Protein AF-A0A7V6NHZ7-F1 (afdb_monomer_lite)

pLDDT: mean 86.74, std 11.05, range [46.06, 96.25]

Structure (mmCIF, N/CA/C/O backbone):
data_AF-A0A7V6NHZ7-F1
#
_entry.id   AF-A0A7V6NHZ7-F1
#
loop_
_atom_site.group_PDB
_atom_site.id
_atom_site.type_symbol
_atom_site.label_atom_id
_atom_site.label_alt_id
_atom_site.label_comp_id
_atom_site.label_asym_id
_atom_site.label_entity_id
_atom_site.label_seq_id
_atom_site.pdbx_PDB_ins_code
_atom_site.Cartn_x
_atom_site.Cartn_y
_atom_site.Cartn_z
_atom_site.occup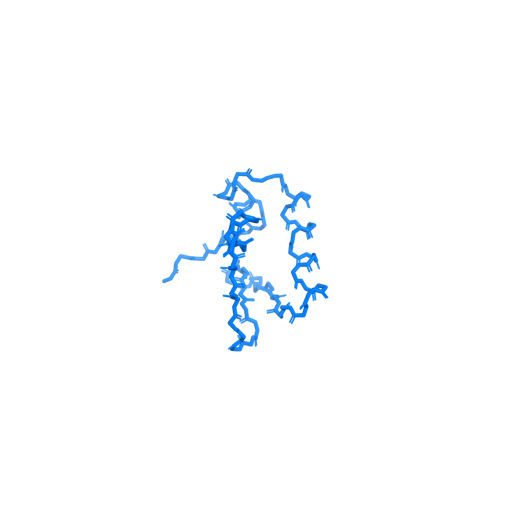ancy
_atom_site.B_iso_or_equiv
_atom_site.auth_seq_id
_atom_site.auth_comp_id
_atom_site.auth_asym_id
_atom_site.auth_atom_id
_atom_site.pdbx_PDB_model_num
ATOM 1 N N . MET A 1 1 ? -6.754 -0.055 -17.488 1.00 48.41 1 MET A N 1
ATOM 2 C CA . MET A 1 1 ? -6.632 0.064 -16.017 1.00 48.41 1 MET A CA 1
ATOM 3 C C . MET A 1 1 ? -5.369 0.853 -15.717 1.00 48.41 1 MET A C 1
ATOM 5 O O . MET A 1 1 ? -4.334 0.503 -16.266 1.00 48.41 1 MET A O 1
ATOM 9 N N . LYS A 1 2 ? -5.456 1.940 -14.941 1.00 53.53 2 LYS A N 1
ATOM 10 C CA . LYS A 1 2 ? -4.283 2.730 -14.536 1.00 53.53 2 LYS A CA 1
ATOM 11 C C . LYS A 1 2 ? -3.474 1.904 -13.527 1.00 53.53 2 LYS A C 1
ATOM 13 O O . LYS A 1 2 ? -4.006 1.578 -12.472 1.00 53.53 2 LYS A O 1
ATOM 18 N N . ALA A 1 3 ? -2.245 1.531 -13.879 1.00 76.69 3 ALA A N 1
ATOM 19 C CA . ALA A 1 3 ? -1.300 0.919 -12.949 1.00 76.69 3 ALA A CA 1
ATOM 20 C C . ALA A 1 3 ? -1.024 1.892 -11.791 1.00 76.69 3 ALA A C 1
ATOM 22 O O . ALA A 1 3 ? -0.989 3.113 -11.997 1.00 76.69 3 ALA A O 1
ATOM 23 N N . THR A 1 4 ? -0.842 1.377 -10.573 1.00 81.94 4 THR A N 1
ATOM 24 C CA . THR A 1 4 ? -0.478 2.227 -9.427 1.00 81.94 4 THR A CA 1
ATOM 25 C C . THR A 1 4 ? 0.860 2.934 -9.665 1.00 81.94 4 THR A C 1
ATOM 27 O O . THR A 1 4 ? 1.053 4.037 -9.158 1.00 81.94 4 THR A O 1
ATOM 30 N N . GLY A 1 5 ? 1.716 2.369 -10.524 1.00 87.50 5 GLY A N 1
ATOM 31 C CA . GLY A 1 5 ? 3.090 2.804 -10.740 1.00 87.50 5 GLY A CA 1
ATOM 32 C C . GLY A 1 5 ? 4.025 2.186 -9.695 1.00 87.50 5 GLY A C 1
ATOM 33 O O . GLY A 1 5 ? 3.555 1.476 -8.786 1.00 87.50 5 GLY A O 1
ATOM 34 N N . PRO A 1 6 ? 5.337 2.460 -9.801 1.00 89.06 6 PRO A N 1
ATOM 35 C CA . PRO A 1 6 ? 6.305 2.092 -8.779 1.00 89.06 6 PRO A CA 1
ATOM 36 C C . PRO A 1 6 ? 5.915 2.675 -7.407 1.00 89.06 6 PRO A C 1
ATOM 38 O O . PRO A 1 6 ? 5.133 3.631 -7.339 1.00 89.06 6 PRO A O 1
ATOM 41 N N . PRO A 1 7 ? 6.430 2.117 -6.295 1.00 90.00 7 PRO A N 1
ATOM 42 C CA . PRO A 1 7 ? 6.046 2.517 -4.938 1.00 90.00 7 PRO A CA 1
ATOM 43 C C . PRO A 1 7 ? 6.110 4.031 -4.686 1.00 90.00 7 PRO A C 1
ATOM 45 O O . PRO A 1 7 ? 5.272 4.577 -3.976 1.00 90.00 7 PRO A O 1
ATOM 48 N N . GLU A 1 8 ? 7.075 4.714 -5.294 1.00 91.50 8 GLU A N 1
ATOM 49 C CA . GLU A 1 8 ? 7.274 6.160 -5.234 1.00 91.50 8 GLU A CA 1
ATOM 50 C C . GLU A 1 8 ? 6.126 6.939 -5.863 1.00 91.50 8 GLU A C 1
ATOM 52 O O . GLU A 1 8 ? 5.578 7.855 -5.251 1.00 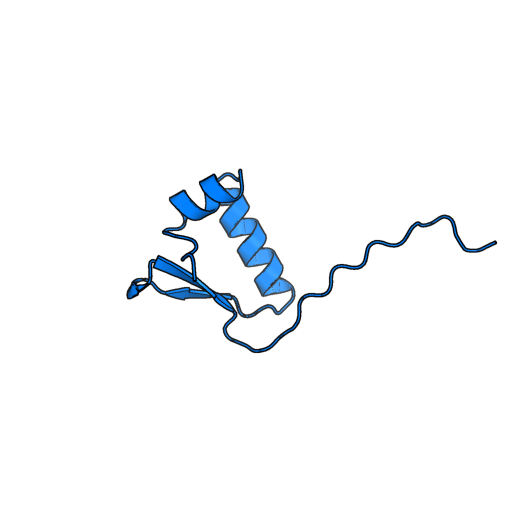91.50 8 GLU A O 1
ATOM 57 N N . GLU A 1 9 ? 5.753 6.558 -7.084 1.00 92.06 9 GLU A N 1
ATOM 58 C CA . GLU A 1 9 ? 4.661 7.192 -7.813 1.00 92.06 9 GLU A CA 1
ATOM 59 C C . GLU A 1 9 ? 3.326 6.880 -7.139 1.00 92.06 9 GLU A C 1
ATOM 61 O O . GLU A 1 9 ? 2.453 7.742 -7.051 1.00 92.06 9 GLU A O 1
ATOM 66 N N . PHE A 1 10 ? 3.176 5.664 -6.608 1.00 92.44 10 PHE A N 1
ATOM 67 C CA . PHE A 1 10 ? 1.977 5.285 -5.882 1.00 92.44 10 PHE A CA 1
ATOM 68 C C . PHE A 1 10 ? 1.817 6.090 -4.586 1.00 92.44 10 PHE A C 1
ATOM 70 O O . PHE A 1 10 ? 0.737 6.618 -4.331 1.00 92.44 10 PHE A O 1
ATOM 77 N N . ALA A 1 11 ? 2.890 6.253 -3.808 1.00 94.19 11 ALA A N 1
ATOM 78 C CA . ALA A 1 11 ? 2.875 7.065 -2.593 1.00 94.19 11 ALA A CA 1
ATOM 79 C C . ALA A 1 11 ? 2.516 8.524 -2.912 1.00 94.19 11 ALA A C 1
ATOM 81 O O . ALA A 1 11 ? 1.626 9.092 -2.281 1.00 94.19 11 ALA A O 1
ATOM 82 N N . TYR A 1 12 ? 3.122 9.087 -3.962 1.00 93.56 12 TYR A N 1
ATOM 83 C CA . TYR A 1 12 ? 2.807 10.431 -4.442 1.00 93.56 12 TYR A CA 1
ATOM 84 C C . TYR A 1 12 ? 1.333 10.576 -4.854 1.00 93.56 12 TYR A C 1
ATOM 86 O O . TYR A 1 12 ? 0.665 11.513 -4.421 1.00 93.56 12 TYR A O 1
ATOM 94 N N . LYS A 1 13 ? 0.787 9.621 -5.623 1.00 91.38 13 LYS A N 1
ATOM 95 C CA . LYS A 1 13 ? -0.633 9.605 -6.027 1.00 91.38 13 LYS A CA 1
ATOM 96 C C . LYS A 1 13 ? -1.589 9.542 -4.836 1.00 91.38 13 LYS A C 1
ATOM 98 O O . LYS A 1 13 ? -2.666 10.126 -4.903 1.00 91.38 13 LYS A O 1
ATOM 103 N N . MET A 1 14 ? -1.207 8.831 -3.776 1.00 90.44 14 MET A N 1
ATOM 104 C CA . MET A 1 14 ? -1.996 8.718 -2.546 1.00 90.44 14 MET A CA 1
ATOM 105 C C . MET A 1 14 ? -1.754 9.875 -1.566 1.00 90.44 14 MET A C 1
ATOM 107 O O . MET A 1 14 ? -2.376 9.903 -0.509 1.00 90.44 14 MET A O 1
ATOM 111 N N . ASN A 1 15 ? -0.879 10.831 -1.905 1.00 94.31 15 ASN A N 1
ATOM 112 C CA . ASN A 1 15 ? -0.441 11.910 -1.020 1.00 94.31 15 ASN A CA 1
ATOM 113 C C . ASN A 1 15 ? 0.138 11.392 0.317 1.00 94.31 15 ASN A C 1
ATOM 115 O O . ASN A 1 15 ? -0.111 11.953 1.382 1.00 94.31 15 ASN A O 1
ATOM 119 N N . LEU A 1 16 ? 0.903 10.297 0.252 1.00 93.75 16 LEU A N 1
ATOM 120 C CA . LEU A 1 16 ? 1.568 9.651 1.386 1.00 93.75 16 LEU A CA 1
ATOM 121 C C . LEU A 1 16 ? 3.089 9.711 1.226 1.00 93.75 16 LEU A C 1
ATOM 123 O O . LEU A 1 16 ? 3.624 9.785 0.117 1.00 93.75 16 LEU A O 1
ATOM 127 N N . SER A 1 17 ? 3.810 9.600 2.342 1.00 95.56 17 SER A N 1
ATOM 128 C CA . SER A 1 17 ? 5.233 9.264 2.282 1.00 95.56 17 SER A CA 1
ATOM 129 C C . SER A 1 17 ? 5.413 7.806 1.841 1.00 95.56 17 SER A C 1
ATOM 131 O O . SER A 1 17 ? 4.522 6.970 2.009 1.00 95.56 17 SER A O 1
ATOM 133 N N . ARG A 1 18 ? 6.593 7.470 1.305 1.00 94.12 18 ARG A N 1
ATOM 134 C CA . ARG A 1 18 ? 6.910 6.087 0.912 1.00 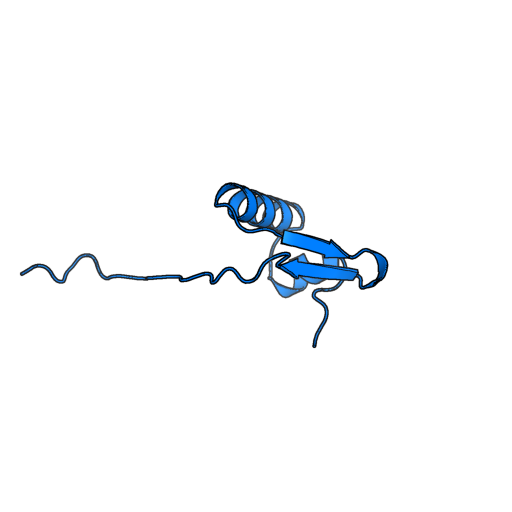94.12 18 ARG A CA 1
ATOM 135 C C . ARG A 1 18 ? 6.783 5.118 2.094 1.00 94.12 18 ARG A C 1
ATOM 137 O O . ARG A 1 18 ? 6.235 4.034 1.931 1.00 94.12 18 ARG A O 1
ATOM 144 N N . SER A 1 19 ? 7.262 5.516 3.272 1.00 95.94 19 SER A N 1
ATOM 145 C CA . SER A 1 19 ? 7.173 4.701 4.488 1.00 95.94 19 SER A CA 1
ATOM 146 C C .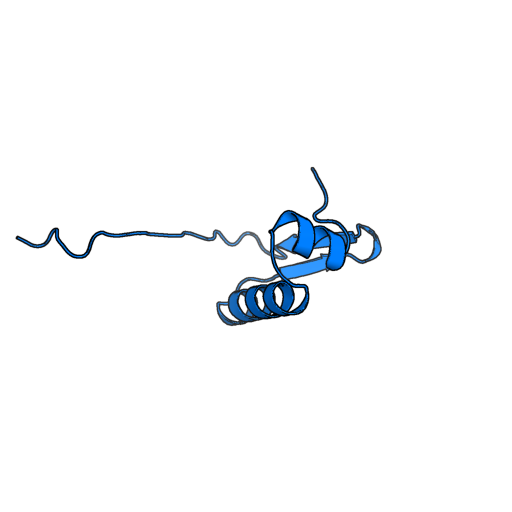 SER A 1 19 ? 5.725 4.489 4.916 1.00 95.94 19 SER A C 1
ATOM 148 O O . SER A 1 19 ? 5.331 3.350 5.132 1.00 95.94 19 SER A O 1
ATOM 150 N N . MET A 1 20 ? 4.914 5.552 4.927 1.00 96.12 20 MET A N 1
ATOM 151 C CA . MET A 1 20 ? 3.501 5.470 5.304 1.00 96.12 20 MET A CA 1
ATOM 152 C C . MET A 1 20 ? 2.714 4.573 4.343 1.00 96.12 20 MET A C 1
ATOM 154 O O . MET A 1 20 ? 1.909 3.764 4.787 1.00 96.12 20 MET A O 1
ATOM 158 N N . LEU A 1 21 ? 2.999 4.635 3.036 1.00 94.69 21 LEU A N 1
ATOM 159 C CA . LEU A 1 21 ? 2.421 3.698 2.071 1.00 94.69 21 LEU A CA 1
ATOM 160 C C . LEU A 1 21 ? 2.745 2.242 2.442 1.00 94.69 21 LEU A C 1
ATOM 162 O O . LEU A 1 21 ? 1.848 1.401 2.460 1.00 94.69 21 LEU A O 1
ATOM 166 N N . PHE A 1 22 ? 4.013 1.926 2.723 1.00 93.75 22 PHE A N 1
ATOM 167 C CA . PHE A 1 22 ? 4.410 0.565 3.089 1.00 93.75 22 PHE A CA 1
ATOM 168 C C . PHE A 1 22 ? 3.798 0.109 4.416 1.00 93.75 22 PHE A C 1
ATOM 170 O O . PHE A 1 22 ? 3.363 -1.038 4.500 1.00 93.75 22 PHE A O 1
ATOM 177 N N . GLU A 1 23 ? 3.715 0.992 5.410 1.00 96.25 23 GLU A N 1
ATOM 178 C CA . GLU A 1 23 ? 3.042 0.732 6.687 1.00 96.25 23 GLU A CA 1
ATOM 179 C C . GLU A 1 23 ? 1.560 0.415 6.468 1.00 96.25 23 GLU A C 1
ATOM 181 O O . GLU A 1 23 ? 1.101 -0.647 6.880 1.00 96.25 23 GLU A O 1
ATOM 186 N N . THR A 1 24 ? 0.834 1.241 5.709 1.00 93.06 24 THR A N 1
ATOM 187 C CA . THR A 1 24 ? -0.578 0.992 5.376 1.00 93.06 24 THR A CA 1
ATOM 188 C C . THR A 1 24 ? -0.765 -0.333 4.632 1.00 93.06 24 THR A C 1
ATOM 190 O O . THR A 1 24 ? -1.651 -1.122 4.959 1.00 93.06 24 THR A O 1
ATOM 193 N N . LEU A 1 25 ? 0.083 -0.630 3.642 1.00 92.50 25 LEU A N 1
ATOM 194 C CA . LEU A 1 25 ? 0.028 -1.906 2.921 1.00 92.50 25 LEU A CA 1
ATOM 195 C C . LEU A 1 25 ? 0.293 -3.098 3.852 1.00 92.50 25 LEU A C 1
ATOM 197 O O . LEU A 1 25 ? -0.331 -4.149 3.694 1.00 92.50 25 LEU A O 1
ATOM 201 N N . GLN A 1 26 ? 1.207 -2.948 4.810 1.00 93.94 26 GLN A N 1
ATOM 202 C CA . GLN A 1 26 ? 1.524 -3.973 5.800 1.00 93.94 26 GLN A CA 1
ATOM 203 C C . GLN A 1 26 ? 0.370 -4.183 6.788 1.00 93.94 26 GLN A C 1
ATOM 205 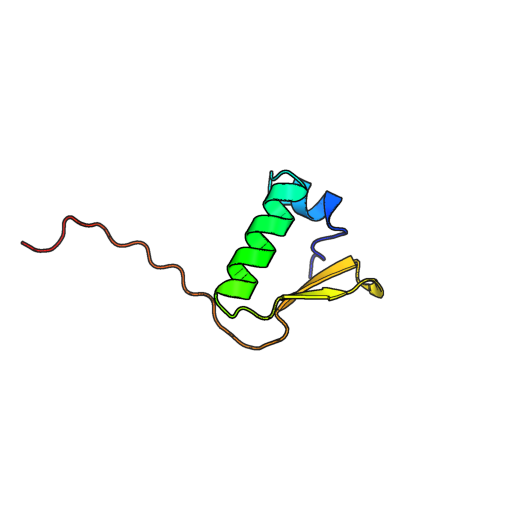O O . GLN A 1 26 ? 0.034 -5.330 7.083 1.00 93.94 26 GLN A O 1
ATOM 210 N N . GLU A 1 27 ? -0.275 -3.113 7.250 1.00 94.00 27 GLU A N 1
ATOM 211 C CA . GLU A 1 27 ? -1.471 -3.185 8.096 1.00 94.00 27 GLU A CA 1
ATOM 212 C C . GLU A 1 27 ? -2.606 -3.925 7.386 1.00 94.00 27 GLU A C 1
ATOM 214 O O . GLU A 1 27 ? -3.169 -4.873 7.934 1.00 94.00 27 GLU A O 1
ATOM 219 N N . MET A 1 28 ? -2.888 -3.575 6.128 1.00 91.06 28 MET A N 1
ATOM 220 C CA . MET A 1 28 ? -3.913 -4.253 5.329 1.00 91.06 28 MET A CA 1
ATOM 221 C C . MET A 1 28 ? -3.606 -5.744 5.137 1.00 91.06 28 MET A C 1
ATOM 223 O O . MET A 1 28 ? -4.508 -6.580 5.223 1.00 91.06 28 MET A O 1
ATOM 227 N N . LYS A 1 29 ? -2.333 -6.104 4.926 1.00 90.88 29 LYS A N 1
ATOM 228 C CA . LYS A 1 29 ? -1.899 -7.510 4.906 1.00 90.88 29 LYS A CA 1
ATOM 229 C C . LYS A 1 29 ? -2.121 -8.197 6.251 1.00 90.88 29 LYS A C 1
ATOM 231 O O . LYS A 1 29 ? -2.587 -9.333 6.273 1.00 90.88 29 LYS A O 1
ATOM 236 N N . GLY A 1 30 ? -1.844 -7.508 7.359 1.00 91.19 30 GLY A N 1
ATOM 237 C CA . GLY A 1 30 ? -2.123 -7.982 8.718 1.00 91.19 30 GLY A CA 1
ATOM 238 C C . GLY A 1 30 ? -3.613 -8.228 8.979 1.00 91.19 30 GLY A C 1
ATOM 239 O O . GLY A 1 30 ? -3.964 -9.178 9.671 1.00 91.19 30 GLY A O 1
ATOM 240 N N . MET A 1 31 ? -4.496 -7.449 8.348 1.00 90.12 31 MET A N 1
ATOM 241 C CA . MET A 1 31 ? -5.953 -7.660 8.358 1.00 90.12 31 MET A CA 1
ATOM 242 C C . MET A 1 31 ? -6.412 -8.801 7.429 1.00 90.12 31 MET A C 1
ATOM 244 O O . MET A 1 31 ? -7.605 -9.089 7.327 1.00 90.12 31 MET A O 1
ATOM 248 N N . GLY A 1 32 ? -5.478 -9.466 6.743 1.00 89.19 32 GLY A N 1
ATOM 249 C CA . GLY A 1 32 ? -5.740 -10.605 5.872 1.00 89.19 32 GLY A CA 1
ATOM 250 C C . GLY A 1 32 ? -5.998 -10.246 4.409 1.00 89.19 32 GLY A C 1
ATOM 251 O O . GLY A 1 32 ? -6.484 -11.097 3.671 1.00 89.19 32 GLY A O 1
ATOM 252 N N . VAL A 1 33 ? -5.707 -9.025 3.957 1.00 90.56 33 VAL A N 1
ATOM 253 C CA . VAL A 1 33 ? -5.805 -8.684 2.529 1.00 90.56 33 VAL A CA 1
ATOM 254 C C . VAL A 1 33 ? -4.562 -9.191 1.791 1.00 90.56 33 VAL A C 1
ATOM 256 O O . VAL A 1 33 ? -3.440 -8.808 2.120 1.00 90.56 33 VAL A O 1
ATOM 259 N N . ASP A 1 34 ? -4.734 -10.022 0.761 1.00 91.94 34 ASP A N 1
ATOM 260 C CA . ASP A 1 34 ? -3.614 -10.463 -0.078 1.00 91.94 34 ASP A CA 1
ATOM 261 C C . ASP A 1 34 ? -3.234 -9.366 -1.081 1.00 91.94 34 ASP A C 1
ATOM 263 O O . ASP A 1 34 ? -3.875 -9.199 -2.118 1.00 91.94 34 ASP A O 1
ATOM 267 N N . ILE A 1 35 ? -2.195 -8.590 -0.761 1.00 91.56 35 ILE A N 1
ATOM 268 C CA . ILE A 1 35 ? -1.661 -7.541 -1.638 1.00 91.56 35 ILE A CA 1
ATOM 269 C C . ILE A 1 35 ? -0.297 -7.959 -2.176 1.00 91.56 35 ILE A C 1
ATOM 271 O O . ILE A 1 35 ? 0.649 -8.212 -1.421 1.00 91.56 35 ILE A O 1
ATOM 275 N N . ARG A 1 36 ? -0.154 -7.937 -3.499 1.00 91.38 36 ARG A N 1
ATOM 276 C CA . ARG A 1 36 ? 1.075 -8.314 -4.199 1.00 91.38 36 ARG A CA 1
ATOM 277 C C . ARG A 1 36 ? 1.557 -7.172 -5.080 1.00 91.38 36 ARG A C 1
ATOM 279 O O . ARG A 1 36 ? 0.766 -6.350 -5.533 1.00 91.38 36 ARG A O 1
ATOM 286 N N . TYR A 1 37 ? 2.861 -7.136 -5.331 1.00 92.12 37 TYR A N 1
ATOM 287 C CA . TYR A 1 37 ? 3.472 -6.202 -6.272 1.00 92.12 37 TYR A CA 1
ATOM 288 C C . TYR A 1 37 ? 3.950 -6.964 -7.506 1.00 92.12 37 TYR A C 1
ATOM 290 O O . TYR A 1 37 ? 4.595 -8.006 -7.388 1.00 92.12 37 TYR A O 1
ATOM 298 N N . SER A 1 38 ? 3.617 -6.467 -8.694 1.00 90.75 38 SER A N 1
ATOM 299 C CA . SER A 1 38 ? 4.155 -6.975 -9.953 1.00 90.75 38 SER A CA 1
ATOM 300 C C . SER A 1 38 ? 5.254 -6.035 -10.420 1.00 90.75 38 SER A C 1
ATOM 302 O O . SER A 1 38 ? 4.963 -4.910 -10.811 1.00 90.75 38 SER A O 1
ATOM 304 N N . THR A 1 39 ? 6.503 -6.500 -10.411 1.00 88.06 39 THR A N 1
ATOM 305 C CA . THR A 1 39 ? 7.644 -5.731 -10.933 1.00 88.06 39 THR A CA 1
ATOM 306 C C . THR A 1 39 ? 7.519 -5.490 -12.434 1.00 88.06 39 THR A C 1
ATOM 308 O O . THR A 1 39 ? 7.780 -4.389 -12.891 1.00 88.06 39 THR A O 1
ATOM 311 N N . MET A 1 40 ? 7.035 -6.478 -13.197 1.00 89.88 40 MET A N 1
ATOM 312 C CA . MET A 1 40 ? 6.828 -6.344 -14.648 1.00 89.88 40 MET A CA 1
ATOM 313 C C . MET A 1 40 ? 5.757 -5.316 -15.023 1.00 89.88 40 MET A C 1
ATOM 315 O O . MET A 1 40 ? 5.811 -4.747 -16.106 1.00 89.88 40 MET A O 1
ATOM 319 N N . ARG A 1 41 ? 4.741 -5.135 -14.171 1.00 87.81 41 ARG A N 1
ATOM 320 C CA . ARG A 1 41 ? 3.620 -4.214 -14.423 1.00 87.81 41 ARG A CA 1
ATOM 321 C C . ARG A 1 41 ? 3.704 -2.931 -13.604 1.00 87.81 41 ARG A C 1
ATOM 323 O O . ARG A 1 41 ? 2.784 -2.126 -13.693 1.00 87.81 41 ARG A O 1
ATOM 330 N N . GLU A 1 42 ? 4.737 -2.810 -12.771 1.00 91.19 42 GLU A N 1
ATOM 331 C CA . GLU A 1 42 ? 4.938 -1.728 -11.807 1.00 91.19 42 GLU A CA 1
ATOM 332 C C . GLU A 1 42 ? 3.634 -1.353 -11.096 1.00 91.19 42 GLU A C 1
ATOM 334 O O . GLU A 1 42 ? 3.148 -0.226 -11.164 1.00 91.19 42 GLU A O 1
ATOM 339 N N . THR A 1 43 ? 2.975 -2.349 -10.496 1.00 90.94 43 THR A N 1
ATOM 340 C CA . THR A 1 43 ? 1.674 -2.124 -9.863 1.00 90.94 43 THR A CA 1
ATOM 341 C C . THR A 1 43 ? 1.414 -3.049 -8.690 1.00 90.94 43 THR A C 1
ATOM 343 O O . THR A 1 43 ? 1.755 -4.236 -8.718 1.00 90.94 43 THR A O 1
ATOM 346 N N . TYR A 1 44 ? 0.731 -2.510 -7.685 1.00 90.88 44 TYR A N 1
ATOM 347 C CA . TYR A 1 44 ? 0.097 -3.294 -6.636 1.00 90.88 44 TYR A CA 1
ATOM 348 C C . TYR A 1 44 ? -1.240 -3.849 -7.127 1.00 90.88 44 TYR A C 1
ATOM 350 O O . TYR A 1 44 ? -1.942 -3.199 -7.906 1.00 90.88 44 TYR A O 1
ATOM 358 N N . TYR A 1 45 ? -1.575 -5.063 -6.696 1.00 89.50 45 TYR A N 1
ATOM 359 C CA . TYR A 1 45 ? -2.832 -5.730 -7.022 1.00 89.50 45 TYR A CA 1
ATOM 360 C C . TYR A 1 45 ? -3.285 -6.648 -5.883 1.00 89.50 45 TYR A C 1
ATOM 362 O O . TYR A 1 45 ? -2.464 -7.152 -5.112 1.00 89.50 45 TYR A O 1
ATOM 370 N N . TYR A 1 46 ? -4.597 -6.872 -5.800 1.00 90.25 46 TYR A N 1
ATOM 371 C CA . TYR A 1 46 ? -5.180 -7.859 -4.895 1.00 90.25 46 TYR A CA 1
ATOM 372 C C . TYR A 1 46 ? -5.010 -9.262 -5.484 1.00 90.25 46 TYR A C 1
ATOM 374 O O . TYR A 1 46 ? -5.343 -9.498 -6.647 1.00 90.25 46 TYR A O 1
ATOM 382 N N . GLY A 1 47 ? -4.435 -10.172 -4.698 1.00 89.69 47 GLY A N 1
ATOM 383 C CA . GLY A 1 47 ? -4.153 -11.554 -5.088 1.00 89.69 47 GLY A CA 1
ATOM 384 C C . GLY A 1 47 ? -5.354 -12.492 -4.976 1.00 89.69 47 GLY A C 1
ATOM 385 O O . GLY A 1 47 ? -5.290 -13.619 -5.465 1.00 89.69 47 GLY A O 1
ATOM 386 N N . ASP A 1 48 ? -6.447 -12.027 -4.372 1.00 85.69 48 ASP A N 1
ATOM 387 C CA . ASP A 1 48 ? -7.681 -12.776 -4.195 1.00 85.69 48 ASP A CA 1
ATOM 388 C C . ASP A 1 48 ? -8.929 -11.936 -4.511 1.00 85.69 48 ASP A C 1
ATOM 390 O O . ASP A 1 48 ? -8.870 -10.735 -4.774 1.00 85.69 48 ASP A O 1
ATOM 394 N N . ALA A 1 49 ? -10.085 -12.602 -4.524 1.00 81.50 49 ALA A N 1
ATOM 395 C CA . ALA A 1 49 ? -11.383 -11.987 -4.790 1.00 81.50 49 ALA A CA 1
ATOM 396 C C . ALA A 1 49 ? -12.045 -11.426 -3.515 1.00 81.50 49 ALA A C 1
ATOM 398 O O . ALA A 1 49 ? -13.276 -11.380 -3.426 1.00 81.50 49 ALA A O 1
ATOM 399 N N . ARG A 1 50 ? -11.263 -11.048 -2.492 1.00 79.44 50 ARG A N 1
ATOM 400 C CA . ARG A 1 50 ? -11.833 -10.490 -1.260 1.00 79.44 50 ARG A CA 1
ATOM 401 C C . ARG A 1 50 ? -12.443 -9.120 -1.520 1.00 79.44 50 ARG A C 1
ATOM 403 O O . ARG A 1 50 ? -11.990 -8.340 -2.354 1.00 79.44 50 ARG A O 1
ATOM 410 N N . ARG A 1 51 ? -13.480 -8.814 -0.743 1.00 80.12 51 ARG A N 1
ATOM 411 C CA . ARG A 1 51 ? -14.165 -7.525 -0.778 1.00 80.12 51 ARG A CA 1
ATOM 412 C C . ARG A 1 51 ? -13.825 -6.730 0.473 1.00 80.12 51 ARG A C 1
ATOM 414 O O . ARG A 1 51 ? -14.139 -7.164 1.577 1.00 80.12 51 ARG A O 1
ATOM 421 N N . ILE A 1 52 ? -13.224 -5.559 0.285 1.00 82.81 52 ILE A N 1
ATOM 422 C CA . ILE A 1 52 ? -13.006 -4.591 1.362 1.00 82.81 52 ILE A CA 1
ATOM 423 C C . ILE A 1 52 ? -14.315 -3.828 1.572 1.00 82.81 52 ILE A C 1
ATOM 425 O O . ILE A 1 52 ? -14.870 -3.269 0.625 1.00 82.81 52 ILE A O 1
ATOM 429 N N . VAL A 1 53 ? -14.824 -3.827 2.804 1.00 86.19 53 VAL A N 1
ATOM 4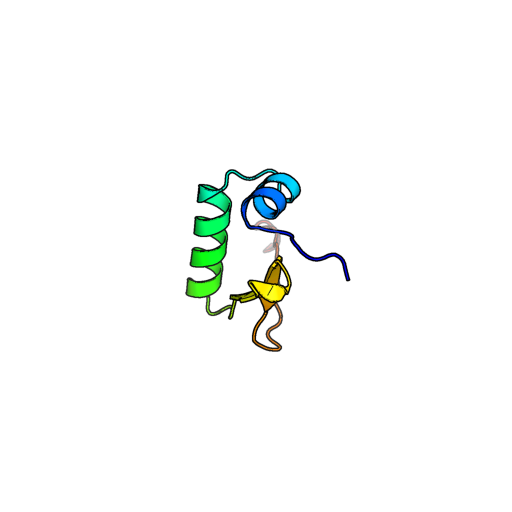30 C CA . VAL A 1 53 ? -16.029 -3.086 3.192 1.00 86.19 53 VAL A CA 1
ATOM 431 C C . VAL A 1 53 ? -15.646 -2.115 4.300 1.00 86.19 53 VAL A C 1
ATOM 433 O O . VAL A 1 53 ? -15.303 -2.539 5.398 1.00 86.19 53 VAL A O 1
ATOM 436 N N . ILE A 1 54 ? -15.712 -0.819 4.006 1.00 86.06 54 ILE A N 1
ATOM 437 C CA . ILE A 1 54 ? -15.520 0.246 4.991 1.00 86.06 54 ILE A CA 1
ATOM 438 C C . ILE A 1 54 ? -16.912 0.675 5.448 1.00 86.06 54 ILE A C 1
ATOM 440 O O . ILE A 1 54 ? -17.706 1.149 4.636 1.00 86.06 54 ILE A O 1
ATOM 444 N N . LYS A 1 55 ? -17.222 0.466 6.729 1.00 91.06 55 LYS A N 1
ATOM 445 C CA . LYS A 1 55 ? -18.454 0.955 7.354 1.00 91.06 55 LYS A CA 1
ATOM 446 C C . LYS A 1 55 ? -18.105 2.103 8.286 1.00 91.06 55 LYS A C 1
ATOM 448 O O . LYS A 1 55 ? -17.204 1.971 9.107 1.00 91.06 55 LYS A O 1
ATOM 453 N N . VAL A 1 56 ? -18.823 3.207 8.141 1.00 89.81 56 VAL A N 1
ATOM 454 C CA . VAL A 1 56 ? -18.762 4.349 9.050 1.00 89.81 56 VAL A CA 1
ATOM 455 C C . VAL A 1 56 ? -20.149 4.470 9.654 1.00 89.81 56 VAL A C 1
ATOM 457 O O . VAL A 1 56 ? -21.121 4.638 8.922 1.00 89.81 56 VAL A O 1
ATOM 460 N N . GLU A 1 57 ? -20.239 4.323 10.968 1.00 91.06 57 GLU A N 1
ATOM 461 C CA . GLU A 1 57 ? -21.495 4.382 11.711 1.00 91.06 57 GLU A CA 1
ATOM 462 C C . GLU A 1 57 ? -21.401 5.527 12.725 1.00 91.06 57 GLU A C 1
ATOM 464 O O . GLU A 1 57 ? -20.367 5.718 13.369 1.00 91.06 57 GLU A O 1
ATOM 469 N N . ASN A 1 58 ? -22.468 6.322 12.839 1.00 87.69 58 ASN A N 1
ATOM 470 C CA . ASN A 1 58 ? -22.548 7.379 13.840 1.00 87.69 58 ASN A CA 1
ATOM 471 C C . ASN A 1 58 ? -22.857 6.752 15.200 1.00 87.69 58 ASN A C 1
ATOM 473 O O . ASN A 1 58 ? -23.854 6.054 15.356 1.00 87.69 58 ASN A O 1
ATOM 477 N N . ALA A 1 59 ? -22.053 7.067 16.214 1.00 76.62 59 ALA A N 1
ATOM 478 C CA . ALA A 1 59 ? -22.234 6.559 17.576 1.00 76.62 59 ALA A CA 1
ATOM 479 C C . ALA A 1 59 ? -23.495 7.092 18.303 1.00 76.62 59 ALA A C 1
ATOM 481 O O . ALA A 1 59 ? -23.669 6.822 19.487 1.00 76.62 59 ALA A O 1
ATOM 482 N N . ALA A 1 60 ? -24.356 7.864 17.628 1.00 71.94 60 ALA A N 1
ATOM 483 C CA . ALA A 1 60 ? -25.455 8.625 18.229 1.00 71.94 60 ALA A CA 1
ATOM 484 C C . ALA A 1 60 ? -26.867 8.198 17.778 1.00 71.94 60 ALA A C 1
ATOM 486 O O . ALA A 1 60 ? -27.810 8.963 17.953 1.00 71.94 60 ALA A O 1
ATOM 487 N N . GLU A 1 61 ? -27.041 6.991 17.237 1.00 61.41 61 GLU A N 1
ATOM 488 C CA . GLU A 1 61 ? -28.369 6.425 16.947 1.00 61.41 61 GLU A CA 1
ATOM 489 C C . GLU A 1 61 ? -28.558 5.089 17.673 1.00 61.41 61 GLU A C 1
ATOM 491 O O . GLU A 1 61 ? -28.664 4.026 17.079 1.00 61.41 61 GLU A O 1
ATOM 496 N N . ASN A 1 62 ? -28.570 5.165 19.001 1.00 57.31 62 ASN A N 1
ATOM 497 C CA . ASN A 1 62 ? -29.297 4.233 19.858 1.00 57.31 62 ASN A CA 1
ATOM 498 C C . ASN A 1 62 ? -30.033 5.099 20.892 1.00 57.31 62 ASN A C 1
ATOM 500 O O . ASN A 1 62 ? -29.529 5.313 21.996 1.00 57.31 62 ASN A O 1
ATOM 504 N N . GLN A 1 63 ? -31.165 5.679 20.482 1.00 46.06 63 GLN A N 1
ATOM 505 C CA . GLN A 1 63 ? -32.202 6.183 21.389 1.00 46.06 63 GLN A CA 1
ATOM 506 C C . GLN A 1 63 ? -33.379 5.217 21.354 1.00 46.06 63 GLN A C 1
ATOM 508 O O . GLN A 1 63 ? -33.748 4.807 20.230 1.00 46.06 63 GLN A O 1
#

Secondary structure (DSSP, 8-state):
-----SHHHHHHHTT--HHHHHHHHHHHHHTT--EEEETTTTEEEESS----------TT---

Foldseek 3Di:
DDACAALCSVCVVVVHDSVVSVVVVVVVVVVVFQWDADPVRRHIDTPDPDDDDDDDDDPPPDD

Sequence (63 aa):
MKATGPPEEFAYKMNLSRSMLFETLQEMKGMGVDIRYSTMRETYYYGDARRIVIKVENAAENQ

Radius of gyration: 15.01 Å; chains: 1; bounding box: 40×25×37 Å